Protein AF-A0A645FMS8-F1 (afdb_monomer)

Organism: NCBI:txid1076179

Radius of gyration: 16.62 Å; Cα contacts (8 Å, |Δi|>4): 97; chains: 1; bounding box: 32×25×59 Å

Structure (mmCIF, N/CA/C/O backbone):
data_AF-A0A645FMS8-F1
#
_entry.id   AF-A0A645FMS8-F1
#
loop_
_atom_site.group_PDB
_atom_site.id
_atom_site.type_symbol
_atom_site.label_atom_id
_atom_site.label_alt_id
_atom_site.label_comp_id
_atom_site.label_asym_id
_atom_site.label_entity_id
_atom_site.label_seq_id
_atom_site.pdbx_PDB_ins_code
_atom_site.Cartn_x
_atom_site.Cartn_y
_atom_site.Cartn_z
_atom_site.occupancy
_atom_site.B_iso_or_equiv
_atom_site.auth_seq_id
_atom_site.auth_comp_id
_atom_site.auth_asym_id
_atom_site.auth_atom_id
_atom_site.pdbx_PDB_model_num
ATOM 1 N N . MET A 1 1 ? 0.179 -12.347 4.021 1.00 65.69 1 MET A N 1
ATOM 2 C CA . MET A 1 1 ? 0.857 -11.858 2.793 1.00 65.69 1 MET A CA 1
ATOM 3 C C . MET A 1 1 ? -0.078 -11.372 1.676 1.00 65.69 1 MET A C 1
ATOM 5 O O . MET A 1 1 ? 0.421 -10.738 0.758 1.00 65.69 1 MET A O 1
ATOM 9 N N . GLN A 1 2 ? -1.401 -11.599 1.718 1.00 85.31 2 GLN A N 1
ATOM 10 C CA . GLN A 1 2 ? -2.303 -11.238 0.602 1.00 85.31 2 GLN A CA 1
ATOM 11 C C . GLN A 1 2 ? -2.285 -9.750 0.206 1.00 85.31 2 GLN A C 1
ATOM 13 O O . GLN A 1 2 ? -2.405 -9.442 -0.975 1.00 85.31 2 GLN A O 1
ATOM 18 N N . PHE A 1 3 ? -2.084 -8.840 1.166 1.00 86.12 3 PHE A N 1
ATOM 19 C CA . PHE A 1 3 ? -1.982 -7.401 0.899 1.00 86.12 3 PHE A CA 1
ATOM 20 C C . PHE A 1 3 ? -0.882 -7.063 -0.118 1.00 86.12 3 PHE A C 1
ATOM 22 O O . PHE A 1 3 ? -1.164 -6.410 -1.119 1.00 86.12 3 PHE A O 1
ATOM 29 N N . LEU A 1 4 ? 0.345 -7.551 0.108 1.00 88.50 4 LEU A N 1
ATOM 30 C CA . LEU A 1 4 ? 1.496 -7.239 -0.744 1.00 88.50 4 LEU A CA 1
ATOM 31 C C . LEU A 1 4 ? 1.287 -7.749 -2.174 1.00 88.50 4 LEU A C 1
ATOM 33 O O . LEU A 1 4 ? 1.487 -7.002 -3.122 1.00 88.50 4 LEU A O 1
ATOM 37 N N . LEU A 1 5 ? 0.794 -8.981 -2.328 1.00 87.50 5 LEU A N 1
ATOM 38 C CA . LEU A 1 5 ? 0.523 -9.566 -3.645 1.00 87.50 5 LEU A CA 1
ATOM 39 C C . LEU A 1 5 ? -0.563 -8.797 -4.411 1.00 87.50 5 LEU A C 1
ATOM 41 O O . LEU A 1 5 ? -0.448 -8.597 -5.619 1.00 87.50 5 LEU A O 1
ATOM 45 N N . ARG A 1 6 ? -1.615 -8.342 -3.717 1.00 87.50 6 ARG A N 1
ATOM 46 C CA . ARG A 1 6 ? -2.691 -7.568 -4.347 1.00 87.50 6 ARG A CA 1
ATOM 47 C C . ARG A 1 6 ? -2.224 -6.174 -4.757 1.00 87.50 6 ARG A C 1
ATOM 49 O O . ARG A 1 6 ? -2.601 -5.715 -5.829 1.00 87.50 6 ARG A O 1
ATOM 56 N N . MET A 1 7 ? -1.416 -5.526 -3.921 1.00 87.06 7 MET A N 1
ATOM 57 C CA . MET A 1 7 ? -0.806 -4.231 -4.228 1.00 87.06 7 MET A CA 1
ATOM 58 C C . MET A 1 7 ? 0.187 -4.326 -5.393 1.00 87.06 7 MET A C 1
ATOM 60 O O . MET A 1 7 ? 0.111 -3.484 -6.278 1.00 87.06 7 MET A O 1
ATOM 64 N N . GLU A 1 8 ? 1.048 -5.353 -5.452 1.00 85.56 8 GLU A N 1
ATOM 65 C CA . GLU A 1 8 ? 1.944 -5.578 -6.605 1.00 85.56 8 GLU A CA 1
ATOM 66 C C . GLU A 1 8 ? 1.139 -5.699 -7.907 1.00 85.56 8 GLU A C 1
ATOM 68 O O . GLU A 1 8 ? 1.360 -4.932 -8.840 1.00 85.56 8 GLU A O 1
ATOM 73 N N . SER A 1 9 ? 0.134 -6.584 -7.937 1.00 84.56 9 SER A N 1
ATOM 74 C CA . SER A 1 9 ? -0.730 -6.767 -9.112 1.00 84.56 9 SER A CA 1
ATOM 75 C C . SER A 1 9 ? -1.436 -5.477 -9.538 1.00 84.56 9 SER A C 1
ATOM 77 O O . SER A 1 9 ? -1.579 -5.232 -10.732 1.00 84.56 9 SER A O 1
ATOM 79 N N . LEU A 1 10 ? -1.884 -4.660 -8.580 1.00 84.81 10 LEU A N 1
ATOM 80 C CA . LEU A 1 10 ? -2.554 -3.387 -8.850 1.00 84.81 10 LEU A CA 1
ATOM 81 C C . LEU A 1 10 ? -1.562 -2.369 -9.433 1.00 84.81 10 LEU A C 1
ATOM 83 O O . LEU A 1 10 ? -1.856 -1.720 -10.432 1.00 84.81 10 LEU A O 1
ATOM 87 N N . LEU A 1 11 ? -0.367 -2.248 -8.851 1.00 81.06 11 LEU A N 1
ATOM 88 C CA . LEU A 1 11 ? 0.678 -1.338 -9.332 1.00 81.06 11 LEU A CA 1
ATOM 89 C C . LEU A 1 11 ? 1.200 -1.725 -10.723 1.00 81.06 11 LEU A C 1
ATOM 91 O O . LEU A 1 11 ? 1.514 -0.840 -11.522 1.00 81.06 11 LEU A O 1
ATOM 95 N N . ASP A 1 12 ? 1.279 -3.020 -11.024 1.00 81.19 12 ASP A N 1
ATOM 96 C CA . ASP A 1 12 ? 1.654 -3.522 -12.349 1.00 81.19 12 ASP A CA 1
ATOM 97 C C . ASP A 1 12 ? 0.588 -3.212 -13.405 1.00 81.19 12 ASP A C 1
ATOM 99 O O . ASP A 1 12 ? 0.924 -2.791 -14.514 1.00 81.19 12 ASP A O 1
ATOM 103 N N . GLU A 1 13 ? -0.693 -3.332 -13.047 1.00 80.12 13 GLU A N 1
ATOM 104 C CA . GLU A 1 13 ? -1.816 -2.960 -13.913 1.00 80.12 13 GLU A CA 1
ATOM 105 C C . GLU A 1 13 ? -1.855 -1.447 -14.185 1.00 80.12 13 GLU A C 1
ATOM 107 O O . GLU A 1 13 ? -2.029 -1.026 -15.330 1.00 80.12 13 GLU A O 1
ATOM 112 N N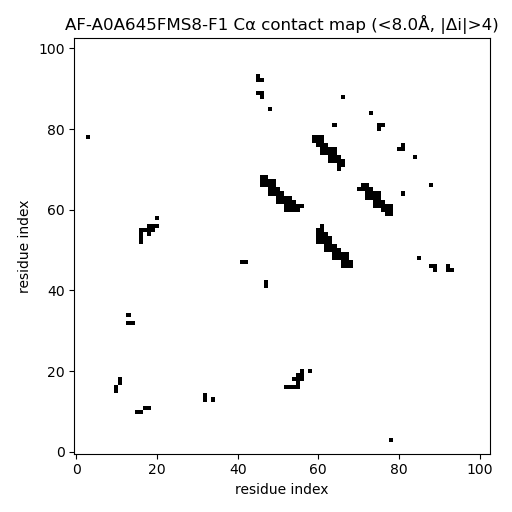 . MET A 1 14 ? -1.609 -0.619 -13.161 1.00 72.62 14 MET A N 1
ATOM 113 C CA . MET A 1 14 ? -1.574 0.844 -13.297 1.00 72.62 14 MET A CA 1
ATOM 114 C C . MET A 1 14 ? -0.390 1.353 -14.127 1.00 72.62 14 MET A C 1
ATOM 116 O O . MET A 1 14 ? -0.396 2.509 -14.544 1.00 72.62 14 MET A O 1
ATOM 120 N N . LYS A 1 15 ? 0.650 0.536 -14.351 1.00 67.50 15 LYS A N 1
ATOM 121 C CA . LYS A 1 15 ? 1.882 0.912 -15.074 1.00 67.50 15 LYS A CA 1
ATOM 122 C C . LYS A 1 15 ? 2.537 2.217 -14.579 1.00 67.50 15 LYS A C 1
ATOM 124 O O . LYS A 1 15 ? 3.360 2.791 -15.293 1.00 67.50 15 LYS A O 1
ATOM 129 N N . PHE A 1 16 ? 2.209 2.684 -13.372 1.00 60.88 16 PHE A N 1
ATOM 130 C CA . PHE A 1 16 ? 2.732 3.914 -12.786 1.00 60.88 16 PHE A CA 1
ATOM 131 C C . PHE A 1 16 ? 2.734 3.847 -11.246 1.00 60.88 16 PHE A C 1
ATOM 133 O O . PHE A 1 16 ? 1.696 3.544 -10.654 1.00 60.88 16 PHE A O 1
ATOM 140 N N . PRO A 1 17 ? 3.858 4.178 -10.581 1.00 64.00 17 PRO A N 1
ATOM 141 C CA . PRO A 1 17 ? 5.203 4.301 -11.153 1.00 64.00 17 PRO A CA 1
ATOM 142 C C . PRO A 1 17 ? 5.692 2.947 -11.705 1.00 64.00 17 PRO A C 1
ATOM 144 O O . PRO A 1 17 ? 5.424 1.898 -11.119 1.00 64.00 17 PRO A O 1
ATOM 147 N N . GLN A 1 18 ? 6.390 2.948 -12.848 1.00 64.00 18 GLN A N 1
ATOM 148 C CA . GLN A 1 18 ? 6.919 1.707 -13.431 1.00 64.00 18 GLN A CA 1
ATOM 149 C C . GLN A 1 18 ? 7.993 1.101 -12.522 1.00 64.00 18 GLN A C 1
ATOM 151 O O . GLN A 1 18 ? 8.883 1.808 -12.047 1.00 64.00 18 GLN A O 1
ATOM 156 N N . SER A 1 19 ? 7.922 -0.215 -12.297 1.00 63.25 19 SER A N 1
ATOM 157 C CA . SER A 1 19 ? 9.010 -0.935 -11.633 1.00 63.25 19 SER A CA 1
ATOM 158 C C . SER A 1 19 ? 10.281 -0.839 -12.469 1.00 63.25 19 SER A C 1
ATOM 160 O O . SER A 1 19 ? 10.250 -1.085 -13.675 1.00 63.25 19 SER A O 1
ATOM 162 N N . PHE A 1 20 ? 11.416 -0.542 -11.835 1.00 60.62 20 PHE A N 1
ATOM 163 C CA . PHE A 1 20 ? 12.700 -0.495 -12.539 1.00 60.62 20 PHE A CA 1
ATOM 164 C C . PHE A 1 20 ? 13.125 -1.868 -13.090 1.00 60.62 20 PHE A C 1
ATOM 166 O O . PHE A 1 20 ? 13.887 -1.947 -14.049 1.00 60.62 20 PHE A O 1
ATOM 173 N N . THR A 1 21 ? 12.614 -2.959 -12.512 1.00 62.81 21 THR A N 1
ATOM 174 C CA . THR A 1 21 ? 12.863 -4.328 -12.991 1.00 62.81 21 THR A CA 1
ATOM 175 C C . THR A 1 21 ? 11.972 -4.735 -14.165 1.00 62.81 21 THR A C 1
ATOM 177 O O . THR A 1 21 ? 12.167 -5.815 -14.722 1.00 62.81 21 THR A O 1
ATOM 180 N N . ALA A 1 22 ? 10.997 -3.906 -14.560 1.00 61.81 22 ALA A N 1
ATOM 181 C CA . ALA A 1 22 ? 10.149 -4.205 -15.704 1.00 61.81 22 ALA A CA 1
ATOM 182 C C . ALA A 1 22 ? 10.980 -4.174 -16.995 1.00 61.81 22 ALA A C 1
ATOM 184 O O . ALA A 1 22 ? 11.687 -3.203 -17.281 1.00 61.81 22 ALA A O 1
ATOM 185 N N . ARG A 1 23 ? 10.886 -5.240 -17.799 1.00 61.97 23 ARG A N 1
ATOM 186 C CA . ARG A 1 23 ? 11.528 -5.295 -19.116 1.00 61.97 23 ARG A CA 1
ATOM 187 C C . ARG A 1 23 ? 10.954 -4.167 -19.974 1.00 61.97 23 ARG A C 1
ATOM 189 O O . ARG A 1 23 ? 9.758 -4.157 -20.250 1.00 61.97 23 ARG A O 1
ATOM 196 N N . ARG A 1 24 ? 11.791 -3.204 -20.379 1.00 58.97 24 ARG A N 1
ATOM 197 C CA . ARG A 1 24 ? 11.380 -2.174 -21.343 1.00 58.97 24 ARG A CA 1
ATOM 198 C C . ARG A 1 24 ? 11.024 -2.863 -22.652 1.00 58.97 24 ARG A C 1
ATOM 200 O O . ARG A 1 24 ? 11.882 -3.473 -23.284 1.00 58.97 24 ARG A O 1
ATOM 207 N N . GLU A 1 25 ? 9.775 -2.737 -23.060 1.00 62.56 25 GLU A N 1
ATOM 208 C CA . GLU A 1 25 ? 9.308 -3.157 -24.373 1.00 62.56 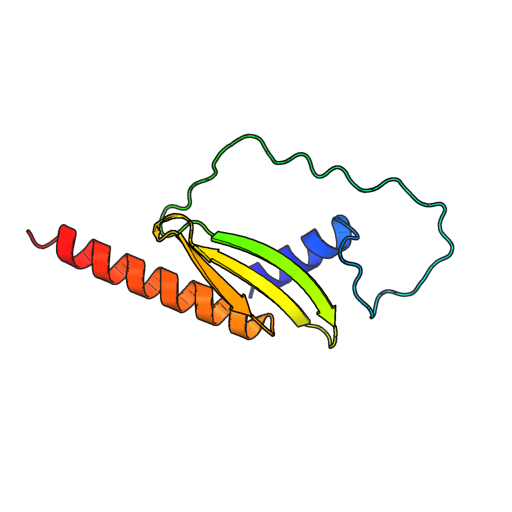25 GLU A CA 1
ATOM 209 C C . GLU A 1 25 ? 8.939 -1.903 -25.162 1.00 62.56 25 GLU A C 1
ATOM 211 O O . GLU A 1 25 ? 8.342 -0.970 -24.618 1.00 62.56 25 GLU A O 1
ATOM 216 N N . PHE A 1 26 ? 9.327 -1.856 -26.438 1.00 58.34 26 PHE A N 1
ATOM 217 C CA . PHE A 1 26 ? 8.929 -0.791 -27.357 1.00 58.34 26 PHE A CA 1
ATOM 218 C C . PHE A 1 26 ? 7.453 -0.979 -27.725 1.00 58.34 26 PHE A C 1
ATOM 220 O O . PHE A 1 26 ? 7.122 -1.468 -28.801 1.00 58.34 26 PHE A O 1
ATOM 227 N N . ALA A 1 27 ? 6.559 -0.643 -26.800 1.00 60.19 27 ALA A N 1
ATOM 228 C CA . ALA A 1 27 ? 5.128 -0.603 -27.046 1.00 60.19 27 ALA A CA 1
ATOM 229 C C . ALA A 1 27 ? 4.704 0.836 -27.386 1.00 60.19 27 ALA A C 1
ATOM 231 O O . ALA A 1 27 ? 5.239 1.779 -26.791 1.00 60.19 27 ALA A O 1
ATOM 232 N N . PRO A 1 28 ? 3.738 1.038 -28.305 1.00 54.88 28 PRO A N 1
ATOM 233 C CA . PRO A 1 28 ? 3.100 2.340 -28.454 1.00 54.88 28 PRO A CA 1
ATOM 234 C C . PRO A 1 28 ? 2.548 2.756 -27.088 1.00 54.88 28 PRO A C 1
ATOM 236 O O . PRO A 1 28 ? 2.013 1.915 -26.362 1.00 54.88 28 PRO A O 1
ATOM 239 N N . ALA A 1 29 ? 2.734 4.025 -26.717 1.00 58.00 29 ALA A N 1
ATOM 240 C CA . ALA A 1 29 ? 2.311 4.565 -25.431 1.00 58.00 29 ALA A CA 1
ATOM 241 C C . ALA A 1 29 ? 0.787 4.427 -25.287 1.00 58.00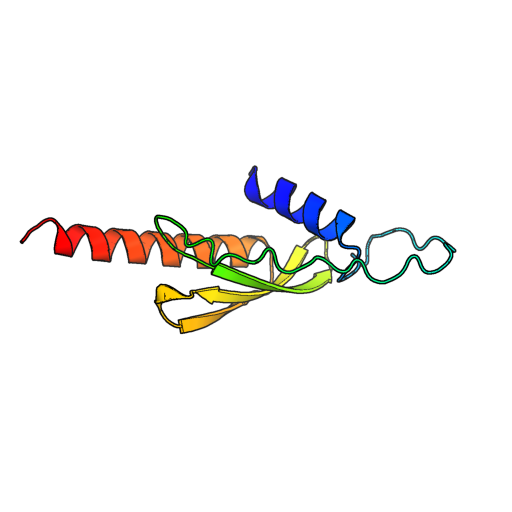 29 ALA A C 1
ATOM 243 O O . ALA A 1 29 ? 0.029 5.317 -25.665 1.00 58.00 29 ALA A O 1
ATOM 244 N N . ALA A 1 30 ? 0.328 3.283 -24.776 1.00 52.88 30 ALA A N 1
ATOM 245 C CA . ALA A 1 30 ? -1.036 3.127 -24.313 1.00 52.88 30 ALA A CA 1
ATOM 246 C C . ALA A 1 30 ? -1.228 4.208 -23.249 1.00 52.88 30 ALA A C 1
ATOM 248 O O . ALA A 1 30 ? -0.433 4.278 -22.307 1.00 52.88 30 ALA A O 1
ATOM 249 N N . GLY A 1 31 ? -2.192 5.102 -23.487 1.00 52.53 31 GLY A N 1
ATOM 250 C CA . GLY A 1 31 ? -2.422 6.287 -22.670 1.00 52.53 31 GLY A CA 1
ATOM 251 C C . GLY A 1 31 ? -2.404 5.956 -21.182 1.00 52.53 31 GLY A C 1
ATOM 252 O O . GLY A 1 31 ? -2.774 4.848 -20.790 1.00 52.53 31 GLY A O 1
ATOM 253 N N . LEU A 1 32 ? -1.939 6.916 -20.373 1.00 54.69 32 LEU A N 1
ATOM 254 C CA . LEU A 1 32 ? -1.985 6.844 -18.912 1.00 54.69 32 LEU A CA 1
ATOM 255 C C . LEU A 1 32 ? -3.307 6.190 -18.496 1.00 54.69 32 LEU A C 1
ATOM 257 O O . LEU A 1 32 ? -4.358 6.715 -18.880 1.00 54.69 32 LEU A O 1
ATOM 261 N N . PRO A 1 33 ? -3.295 5.059 -17.771 1.00 52.81 33 PRO A N 1
ATOM 262 C CA . PRO A 1 33 ? -4.533 4.533 -17.241 1.00 52.81 33 PRO A CA 1
ATOM 263 C C . PRO A 1 33 ? -5.107 5.616 -16.333 1.00 52.81 33 PRO A C 1
ATOM 265 O O . PRO A 1 33 ? -4.549 5.942 -15.285 1.00 52.81 33 PRO A O 1
ATOM 268 N N . HIS A 1 34 ? -6.209 6.221 -16.773 1.00 54.88 34 HIS A N 1
ATOM 269 C CA . HIS A 1 34 ? -7.061 7.005 -15.905 1.00 54.88 34 HIS A CA 1
ATOM 270 C C . HIS A 1 34 ? -7.711 5.996 -14.967 1.00 54.88 34 HIS A C 1
ATOM 272 O O . HIS A 1 34 ? -8.791 5.472 -15.235 1.00 54.88 34 HIS A O 1
ATOM 278 N N . VAL A 1 35 ? -7.009 5.664 -13.885 1.00 56.03 35 VAL A N 1
ATOM 279 C CA . VAL A 1 35 ? -7.649 5.061 -12.728 1.00 56.03 35 VAL A CA 1
ATOM 280 C C . VAL A 1 35 ? -8.556 6.155 -12.205 1.00 56.03 35 VAL A C 1
ATOM 282 O O . VAL A 1 35 ? -8.113 7.057 -11.497 1.00 56.03 35 VAL A O 1
ATOM 285 N N . GLY A 1 36 ? -9.811 6.128 -12.652 1.00 49.94 36 GLY A N 1
ATOM 286 C CA . GLY A 1 36 ? -10.844 6.953 -12.065 1.00 49.94 36 GLY A CA 1
ATOM 287 C C . GLY A 1 36 ? -10.785 6.698 -10.571 1.00 49.94 36 GLY A C 1
ATOM 288 O O . GLY A 1 36 ? -10.928 5.552 -10.133 1.00 49.94 36 GLY A O 1
ATOM 289 N N . SER A 1 37 ? -10.492 7.748 -9.804 1.00 52.41 37 SER A N 1
ATOM 290 C CA . SER A 1 37 ? -10.727 7.769 -8.370 1.00 52.41 37 SER A CA 1
ATOM 291 C C . SER A 1 37 ? -12.129 7.221 -8.182 1.00 52.41 37 SER A C 1
ATOM 293 O O . SER A 1 37 ? -13.089 7.856 -8.608 1.00 52.41 37 SER A O 1
ATOM 295 N N . GLY A 1 38 ? -12.246 5.992 -7.678 1.00 51.16 38 GLY A N 1
ATOM 296 C CA . GLY A 1 38 ? -13.547 5.416 -7.392 1.00 51.16 38 GLY A CA 1
ATOM 297 C C . GLY A 1 38 ? -14.237 6.373 -6.437 1.00 51.16 38 GLY A C 1
ATOM 298 O O . GLY A 1 38 ? -13.800 6.498 -5.296 1.00 51.16 38 GLY A O 1
ATOM 299 N N . ASP A 1 39 ? -15.233 7.087 -6.950 1.00 50.59 39 ASP A N 1
ATOM 300 C CA . ASP A 1 39 ? -16.004 8.075 -6.218 1.00 50.59 39 ASP A CA 1
ATOM 301 C C . ASP A 1 39 ? -16.683 7.354 -5.049 1.00 50.59 39 ASP A C 1
ATOM 303 O O . ASP A 1 39 ? -17.482 6.430 -5.225 1.00 50.59 39 ASP A O 1
ATOM 307 N N . GLY A 1 40 ? -16.216 7.666 -3.846 1.00 55.06 40 GLY A N 1
ATOM 308 C CA . GLY A 1 40 ? -16.616 7.007 -2.615 1.00 55.06 40 GLY A CA 1
ATOM 309 C C . GLY A 1 40 ? -15.471 6.980 -1.615 1.00 55.06 40 GLY A C 1
ATOM 310 O O . GLY A 1 40 ? -14.528 6.200 -1.754 1.00 55.06 40 GLY A O 1
ATOM 311 N N . GLU A 1 41 ? -15.579 7.795 -0.564 1.00 60.88 41 GLU A N 1
ATOM 312 C CA . GLU A 1 41 ? -14.778 7.660 0.655 1.00 60.88 41 GLU A CA 1
ATOM 313 C C . GLU A 1 41 ? -15.019 6.270 1.267 1.00 60.88 41 GLU A C 1
ATOM 315 O O . GLU A 1 41 ? -15.870 6.074 2.138 1.00 60.88 41 GLU A O 1
ATOM 320 N N . ARG A 1 42 ? -14.277 5.262 0.802 1.00 66.88 42 ARG A N 1
ATOM 321 C CA . ARG A 1 42 ? -14.280 3.931 1.406 1.00 66.88 42 ARG A CA 1
ATOM 322 C C . ARG A 1 42 ? -13.514 4.009 2.718 1.00 66.88 42 ARG A C 1
ATOM 324 O O . ARG A 1 42 ? -12.314 3.752 2.763 1.00 66.88 42 ARG A O 1
ATOM 331 N N . ARG A 1 43 ? -14.215 4.391 3.784 1.00 75.69 43 ARG A N 1
ATOM 332 C CA . ARG A 1 43 ? -13.665 4.395 5.141 1.00 75.69 43 ARG A CA 1
ATOM 333 C C . ARG A 1 43 ? -13.537 2.965 5.651 1.00 75.69 43 ARG A C 1
ATOM 335 O O . ARG A 1 43 ? -14.488 2.181 5.603 1.00 75.69 43 ARG A O 1
ATOM 342 N N . GLY A 1 44 ? -12.342 2.617 6.110 1.00 77.81 44 GLY A N 1
ATOM 343 C CA . GLY A 1 44 ? -12.078 1.335 6.746 1.00 77.81 44 GLY A CA 1
ATOM 344 C C . GLY A 1 44 ? -12.770 1.249 8.107 1.00 77.81 44 GLY A C 1
ATOM 345 O O . GLY A 1 44 ? -12.969 2.253 8.781 1.00 77.81 44 GLY A O 1
ATOM 346 N N . LYS A 1 45 ? -13.122 0.033 8.545 1.00 80.56 45 LYS A N 1
ATOM 3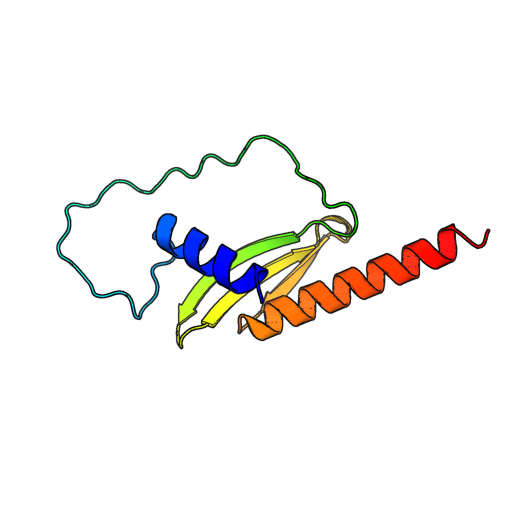47 C CA . LYS A 1 45 ? -13.737 -0.183 9.871 1.00 80.56 45 LYS A CA 1
ATOM 348 C C . LYS A 1 45 ? -12.782 0.113 11.037 1.00 80.56 45 LYS A C 1
ATOM 350 O O . LYS A 1 45 ? -13.247 0.435 12.122 1.00 80.56 45 LYS A O 1
ATOM 355 N N . LEU A 1 46 ? -11.474 -0.062 10.823 1.00 83.31 46 LEU A N 1
ATOM 356 C CA . LEU A 1 46 ? -10.430 0.117 11.842 1.00 83.31 46 LEU A CA 1
ATOM 357 C C . LEU A 1 46 ? -9.604 1.386 11.601 1.00 83.31 46 LEU A C 1
ATOM 359 O O . LEU A 1 46 ? -9.396 2.168 12.521 1.00 83.31 46 LEU A O 1
ATOM 363 N N . ALA A 1 47 ? -9.140 1.578 10.367 1.00 86.00 47 ALA A N 1
ATOM 364 C CA . ALA A 1 47 ? -8.380 2.745 9.938 1.00 86.00 47 ALA A CA 1
ATOM 365 C C . ALA A 1 47 ? -8.442 2.879 8.409 1.00 86.00 47 ALA A C 1
ATOM 367 O O . ALA A 1 47 ? -8.617 1.878 7.702 1.00 86.00 47 ALA A O 1
ATOM 368 N N . THR A 1 48 ? -8.263 4.100 7.909 1.00 89.44 48 THR A N 1
ATOM 369 C CA . THR A 1 48 ? -8.287 4.442 6.488 1.00 89.44 48 THR A CA 1
ATOM 370 C C . THR A 1 48 ? -6.965 5.102 6.111 1.00 89.44 48 THR A C 1
ATOM 372 O O . THR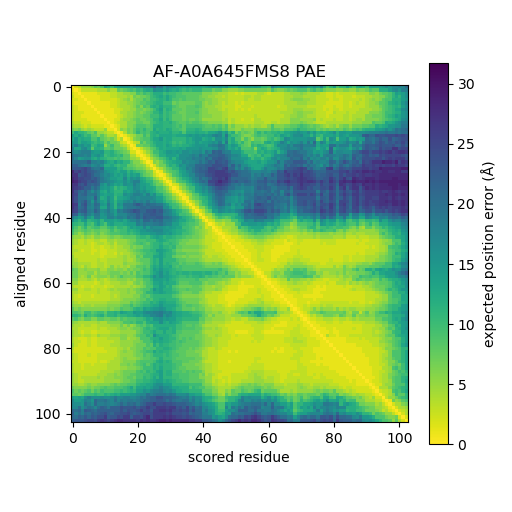 A 1 48 ? -6.564 6.120 6.678 1.00 89.44 48 THR A O 1
ATOM 375 N N . PHE A 1 49 ? -6.276 4.516 5.133 1.00 90.62 49 PHE A N 1
ATOM 376 C CA . PHE A 1 49 ? -4.950 4.957 4.715 1.00 90.62 49 PHE A CA 1
ATOM 377 C C . PHE A 1 49 ? -4.957 5.412 3.260 1.00 90.62 49 PHE A C 1
ATOM 379 O O . PHE A 1 49 ? -5.456 4.705 2.385 1.00 90.62 49 PHE A O 1
ATOM 386 N N . THR A 1 50 ? -4.322 6.550 3.001 1.00 90.81 50 THR A N 1
ATOM 387 C CA . THR A 1 50 ? -3.947 6.989 1.656 1.00 90.81 50 THR A CA 1
ATOM 388 C C . THR A 1 50 ? -2.480 6.655 1.444 1.00 90.81 50 THR A C 1
ATOM 390 O O . THR A 1 50 ? -1.632 7.132 2.190 1.00 90.81 50 THR A O 1
ATOM 393 N N . VAL A 1 51 ? -2.159 5.848 0.435 1.00 90.50 51 VAL A N 1
ATOM 394 C CA . VAL A 1 51 ? -0.774 5.454 0.136 1.00 90.50 51 VAL A CA 1
ATOM 395 C C . VAL A 1 51 ? -0.348 6.070 -1.189 1.00 90.50 51 VAL A C 1
ATOM 397 O O . VAL A 1 51 ? -0.985 5.848 -2.216 1.00 90.50 51 VAL A O 1
ATOM 400 N N . LYS A 1 52 ? 0.749 6.825 -1.172 1.00 90.19 52 LYS A N 1
ATOM 401 C CA . LYS A 1 52 ? 1.398 7.381 -2.361 1.00 90.19 52 LYS A CA 1
ATOM 402 C C . LYS A 1 52 ? 2.690 6.615 -2.612 1.00 90.19 52 LYS A C 1
ATOM 404 O O . LYS A 1 52 ? 3.619 6.709 -1.813 1.00 90.19 52 LYS A O 1
ATOM 409 N N . ILE A 1 53 ? 2.755 5.877 -3.718 1.00 89.19 53 ILE A N 1
ATOM 410 C CA . ILE A 1 53 ? 3.985 5.210 -4.163 1.00 89.19 53 ILE A CA 1
ATOM 411 C C . ILE A 1 53 ? 4.766 6.183 -5.047 1.00 89.19 53 ILE A C 1
ATOM 413 O O . ILE A 1 53 ? 4.272 6.594 -6.093 1.00 89.19 53 ILE A O 1
ATOM 417 N N . LEU A 1 54 ? 5.976 6.549 -4.626 1.00 87.50 54 LEU A N 1
ATOM 418 C CA . LEU A 1 54 ? 6.865 7.443 -5.374 1.00 87.50 54 LEU A CA 1
ATOM 419 C C . LEU A 1 54 ? 7.880 6.654 -6.205 1.00 87.50 54 LEU A C 1
ATOM 421 O O . LEU A 1 54 ? 8.139 7.001 -7.354 1.00 87.50 54 LEU A O 1
ATOM 425 N N . PHE A 1 55 ? 8.426 5.569 -5.647 1.00 85.12 55 PHE A N 1
ATOM 426 C CA . PHE A 1 55 ? 9.458 4.768 -6.304 1.00 85.12 55 PHE A CA 1
ATOM 427 C C . PHE A 1 55 ? 9.219 3.267 -6.128 1.00 85.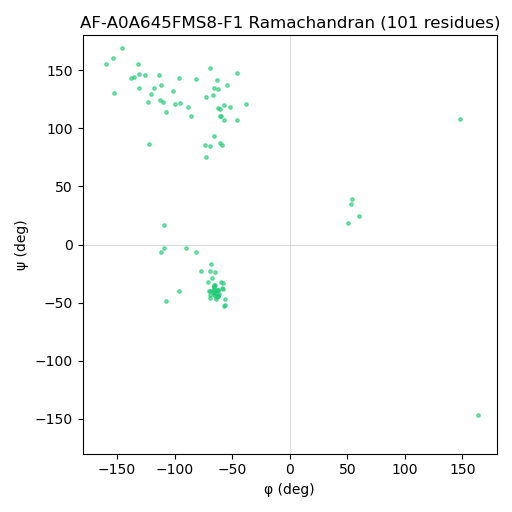12 55 PHE A C 1
ATOM 429 O O . PHE A 1 55 ? 8.809 2.812 -5.058 1.00 85.12 55 PHE A O 1
ATOM 436 N N . ARG A 1 56 ? 9.535 2.495 -7.176 1.00 84.88 56 ARG A N 1
ATOM 437 C CA . ARG A 1 56 ? 9.563 1.023 -7.178 1.00 84.88 56 ARG A CA 1
ATOM 438 C C . ARG A 1 56 ? 10.964 0.538 -7.572 1.00 84.88 56 ARG A C 1
ATOM 440 O O . ARG A 1 56 ? 11.254 0.335 -8.751 1.00 84.88 56 ARG A O 1
ATOM 447 N N . GLN A 1 57 ? 11.850 0.423 -6.583 1.00 80.56 57 GLN A N 1
ATOM 448 C CA . GLN A 1 57 ? 13.268 0.070 -6.742 1.00 80.56 57 GLN A CA 1
ATOM 449 C C . GLN A 1 57 ? 13.655 -1.032 -5.748 1.00 80.56 57 GLN A C 1
ATOM 451 O O . GLN A 1 57 ? 13.032 -1.161 -4.697 1.00 80.56 57 GLN A O 1
ATOM 456 N N . ASN A 1 58 ? 14.691 -1.817 -6.061 1.00 81.94 58 ASN A N 1
ATOM 457 C CA . ASN A 1 58 ? 15.199 -2.898 -5.199 1.00 81.94 58 ASN A CA 1
ATOM 458 C C . ASN A 1 58 ? 14.126 -3.920 -4.773 1.00 81.94 58 ASN A C 1
ATOM 460 O O . ASN A 1 58 ? 14.105 -4.346 -3.621 1.00 81.94 58 ASN A O 1
ATOM 464 N N . ALA A 1 59 ? 13.211 -4.275 -5.685 1.00 80.00 59 ALA A N 1
ATOM 465 C CA . ALA A 1 59 ? 12.067 -5.150 -5.396 1.00 80.00 59 ALA A CA 1
ATOM 466 C C . ALA A 1 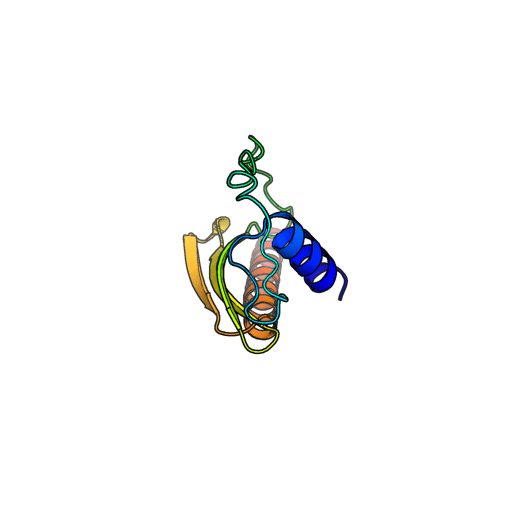59 ? 11.222 -4.679 -4.190 1.00 80.00 59 ALA A C 1
ATOM 468 O O . ALA A 1 59 ? 10.715 -5.481 -3.409 1.00 80.00 59 ALA A O 1
ATOM 469 N N . SER A 1 60 ? 11.109 -3.360 -4.015 1.00 87.00 60 SER A N 1
ATOM 470 C CA . SER A 1 60 ? 10.407 -2.731 -2.901 1.00 87.00 60 SER A CA 1
ATOM 471 C C . SER A 1 60 ? 9.735 -1.431 -3.341 1.00 87.00 60 SER A C 1
ATOM 473 O O . SER A 1 60 ? 9.975 -0.917 -4.440 1.00 87.00 60 SER A O 1
ATOM 475 N N . TRP A 1 61 ? 8.888 -0.888 -2.471 1.00 90.31 61 TRP A N 1
ATOM 476 C CA . TRP A 1 61 ? 8.175 0.367 -2.688 1.00 90.31 61 TRP A CA 1
ATOM 477 C C . TRP A 1 61 ? 8.643 1.432 -1.710 1.00 90.31 61 TRP A C 1
ATOM 479 O O . TRP A 1 61 ? 8.929 1.140 -0.548 1.00 90.31 61 TRP A O 1
ATOM 489 N N . GLN A 1 62 ? 8.660 2.678 -2.170 1.00 91.31 62 GLN A N 1
ATOM 490 C CA . GLN A 1 62 ? 9.011 3.842 -1.363 1.00 91.31 62 GLN A CA 1
ATOM 491 C C . GLN A 1 62 ? 8.022 4.969 -1.632 1.00 91.31 62 GLN A C 1
ATOM 493 O O . GLN A 1 62 ? 7.570 5.145 -2.768 1.00 91.31 62 GLN A O 1
ATOM 498 N N . GLY A 1 63 ? 7.696 5.742 -0.603 1.00 93.19 63 GLY A N 1
ATOM 499 C CA . GLY A 1 63 ? 6.723 6.818 -0.715 1.00 93.19 63 GLY A CA 1
ATOM 500 C C . GLY A 1 63 ? 6.210 7.299 0.632 1.00 93.19 63 GLY A C 1
ATOM 501 O O . GLY A 1 63 ? 6.953 7.298 1.611 1.00 93.19 63 GLY A O 1
ATOM 502 N N . CYS A 1 64 ? 4.945 7.711 0.677 1.00 94.19 64 CYS A N 1
ATOM 503 C CA . CYS A 1 64 ? 4.307 8.219 1.891 1.00 94.19 64 CYS A CA 1
ATOM 504 C C . CYS A 1 64 ? 2.957 7.542 2.134 1.00 94.19 64 CYS A C 1
ATOM 506 O O . CYS A 1 64 ? 2.232 7.218 1.192 1.00 94.19 64 CYS A O 1
ATOM 508 N N . VAL A 1 65 ? 2.608 7.355 3.402 1.00 94.31 65 VAL A N 1
ATOM 509 C CA . VAL A 1 65 ? 1.299 6.885 3.851 1.00 94.31 65 VAL A CA 1
ATOM 510 C C . VAL A 1 65 ? 0.672 7.930 4.765 1.00 94.31 65 VAL A C 1
ATOM 512 O O . VAL A 1 65 ? 1.300 8.405 5.705 1.00 94.31 65 VAL A O 1
ATOM 515 N N . THR A 1 66 ? -0.575 8.293 4.491 1.00 93.12 66 THR A N 1
ATOM 516 C CA . THR A 1 66 ? -1.365 9.217 5.303 1.00 93.12 66 THR A CA 1
ATOM 517 C C . THR A 1 66 ? -2.471 8.445 6.002 1.00 93.12 66 THR A C 1
ATOM 519 O O . THR A 1 66 ? -3.301 7.814 5.348 1.00 93.12 66 THR A O 1
ATOM 522 N N . TRP A 1 67 ? -2.512 8.514 7.328 1.00 91.31 67 TRP A N 1
ATOM 523 C CA . TRP A 1 67 ? -3.628 8.015 8.117 1.00 91.31 67 TRP A CA 1
ATOM 524 C C . TRP A 1 67 ? -4.705 9.097 8.226 1.00 91.31 67 TRP A C 1
ATOM 526 O O . TRP A 1 67 ? -4.496 10.120 8.883 1.00 91.31 67 TRP A O 1
ATOM 536 N N . LEU A 1 68 ? -5.850 8.882 7.573 1.00 86.44 68 LEU A N 1
ATOM 537 C CA . LEU A 1 68 ? -6.898 9.897 7.428 1.00 86.44 68 LEU A CA 1
ATOM 538 C C . LEU A 1 68 ? -7.539 10.280 8.766 1.00 86.44 68 LEU A C 1
ATOM 540 O O . LEU A 1 68 ? -7.785 11.457 9.006 1.00 86.44 68 LEU A O 1
ATOM 544 N N . GLU A 1 69 ? -7.750 9.324 9.670 1.00 83.81 69 GLU A N 1
ATOM 545 C CA . GLU A 1 69 ? -8.417 9.571 10.954 1.00 83.81 69 GLU A CA 1
ATOM 546 C C . GLU A 1 69 ? -7.583 10.422 11.922 1.00 83.81 69 GLU A C 1
ATOM 548 O O . GLU A 1 69 ? -8.142 11.055 12.816 1.00 83.81 69 GLU A O 1
ATOM 553 N N . ARG A 1 70 ? -6.254 10.457 11.758 1.00 80.50 70 ARG A N 1
ATOM 554 C CA . ARG A 1 70 ? -5.358 11.312 12.558 1.00 80.50 70 ARG A CA 1
ATOM 555 C C . ARG A 1 70 ? -4.705 12.447 11.779 1.00 80.50 70 ARG A C 1
ATOM 557 O O . ARG A 1 70 ? -4.011 13.252 12.392 1.00 80.50 70 ARG A O 1
ATOM 564 N N . GLY A 1 71 ? -4.876 12.498 10.458 1.00 82.94 71 GLY A N 1
ATOM 565 C CA . GLY A 1 71 ? -4.180 13.453 9.594 1.00 82.94 71 GLY A CA 1
ATOM 566 C C . GLY A 1 71 ? -2.652 13.323 9.641 1.00 82.94 71 GLY A C 1
ATOM 567 O O . GLY A 1 71 ? -1.952 14.301 9.396 1.00 82.94 71 GLY A O 1
ATOM 568 N N . LYS A 1 72 ? -2.122 12.142 9.995 1.00 87.44 72 LYS A N 1
ATOM 569 C CA . LYS A 1 72 ? -0.676 11.913 10.124 1.00 87.44 72 LYS A CA 1
ATOM 570 C C . LYS A 1 72 ? -0.132 11.326 8.826 1.00 87.44 72 LYS A C 1
ATOM 572 O O . LYS A 1 72 ? -0.580 10.259 8.414 1.00 87.44 72 LYS A O 1
ATOM 577 N N . GLU A 1 73 ? 0.829 12.003 8.206 1.00 92.62 73 GLU A N 1
ATOM 578 C CA . GLU A 1 73 ? 1.582 11.490 7.058 1.00 92.62 73 GLU A CA 1
ATOM 579 C C . GLU A 1 73 ? 2.962 11.002 7.512 1.00 92.62 73 GLU A C 1
ATOM 581 O O . GLU A 1 73 ? 3.660 11.697 8.249 1.00 92.62 73 GLU A O 1
ATOM 586 N N . GLU A 1 74 ? 3.348 9.801 7.086 1.00 93.62 74 GLU A N 1
ATOM 587 C CA . GLU A 1 74 ? 4.657 9.207 7.357 1.00 93.62 74 GLU A CA 1
ATOM 588 C C . GLU A 1 74 ? 5.272 8.680 6.062 1.00 93.62 74 GLU A C 1
ATOM 590 O O . GLU A 1 74 ? 4.614 8.028 5.250 1.00 93.62 74 GLU A O 1
ATOM 595 N N . SER A 1 75 ? 6.554 8.969 5.857 1.00 94.88 75 SER A N 1
ATOM 596 C CA . SER A 1 75 ? 7.315 8.432 4.733 1.00 94.88 75 SER A CA 1
ATOM 597 C C . SER A 1 75 ? 7.801 7.018 5.038 1.00 94.88 75 SER A C 1
ATOM 599 O O . SER A 1 75 ? 8.249 6.760 6.152 1.00 94.88 75 SER A O 1
ATOM 601 N N . PHE A 1 76 ? 7.807 6.145 4.037 1.00 95.12 76 PHE A N 1
ATOM 602 C CA . PHE A 1 76 ? 8.372 4.803 4.113 1.00 95.12 76 PHE A CA 1
ATOM 603 C C . PHE A 1 76 ? 9.396 4.588 2.994 1.00 95.12 76 PHE A C 1
ATOM 605 O O . PHE A 1 76 ? 9.260 5.083 1.871 1.00 95.12 76 PHE A O 1
ATOM 612 N N . ARG A 1 77 ? 10.434 3.815 3.302 1.00 93.06 77 ARG A N 1
ATOM 613 C CA . ARG A 1 77 ? 11.568 3.483 2.430 1.00 93.06 77 ARG A CA 1
ATOM 614 C C . ARG A 1 77 ? 11.548 2.025 1.976 1.00 93.06 77 ARG A C 1
ATOM 616 O O . ARG A 1 77 ? 12.422 1.628 1.202 1.00 93.06 77 ARG A O 1
ATOM 623 N N . SER A 1 78 ? 10.583 1.232 2.445 1.00 92.69 78 SER A N 1
ATOM 624 C CA . SER A 1 78 ? 10.356 -0.137 1.985 1.00 92.69 78 SER A CA 1
ATOM 625 C C . SER A 1 78 ? 8.905 -0.599 2.157 1.00 92.69 78 SER A C 1
ATOM 627 O O . SER A 1 78 ? 8.166 -0.077 2.994 1.00 92.69 78 SER A O 1
ATOM 629 N N . ALA A 1 79 ? 8.515 -1.644 1.420 1.00 91.12 79 ALA A N 1
ATOM 630 C CA . ALA A 1 79 ? 7.206 -2.286 1.571 1.00 91.12 79 ALA A CA 1
ATOM 631 C C . ALA A 1 79 ? 6.976 -2.852 2.988 1.00 91.12 79 ALA A C 1
ATOM 633 O O . ALA A 1 79 ? 5.855 -2.841 3.489 1.00 91.12 79 ALA A O 1
ATOM 634 N N . LEU A 1 80 ? 8.037 -3.315 3.655 1.00 92.81 80 LEU A N 1
ATOM 635 C CA . LEU A 1 80 ? 7.977 -3.808 5.031 1.00 92.81 80 LEU A CA 1
ATOM 636 C C . LEU A 1 80 ? 7.714 -2.664 6.023 1.00 92.81 80 LEU A C 1
ATOM 638 O O . LEU A 1 80 ? 6.878 -2.791 6.912 1.00 92.81 80 LEU A O 1
ATOM 642 N N . GLU A 1 81 ? 8.388 -1.530 5.835 1.00 94.31 81 GLU A N 1
ATOM 643 C CA . GLU A 1 81 ? 8.180 -0.327 6.645 1.00 94.31 81 GLU A CA 1
ATOM 644 C C . GLU A 1 81 ? 6.750 0.211 6.498 1.00 94.31 81 GLU A C 1
ATOM 646 O O . GLU A 1 81 ? 6.126 0.550 7.498 1.00 94.31 81 GLU A O 1
ATOM 651 N N . LEU A 1 82 ? 6.179 0.181 5.287 1.00 93.56 82 LEU A N 1
ATOM 652 C CA . LEU A 1 82 ? 4.763 0.498 5.065 1.00 93.56 82 LEU A CA 1
ATOM 653 C C . LEU A 1 82 ? 3.835 -0.379 5.921 1.00 93.56 82 LEU A C 1
ATOM 655 O O . LEU A 1 82 ? 2.922 0.133 6.568 1.00 93.56 82 LEU A O 1
ATOM 659 N N . VAL A 1 83 ? 4.073 -1.695 5.940 1.00 93.12 83 VAL A N 1
ATOM 660 C CA . VAL A 1 83 ? 3.270 -2.639 6.732 1.00 93.12 83 VAL A CA 1
ATOM 661 C C . VAL A 1 83 ? 3.410 -2.352 8.227 1.00 93.12 83 VAL A C 1
ATOM 663 O O . VAL A 1 83 ? 2.401 -2.335 8.927 1.00 93.12 83 VAL A O 1
ATOM 666 N N . PHE A 1 84 ? 4.618 -2.059 8.716 1.00 93.62 84 PHE A N 1
ATOM 667 C CA . PHE A 1 84 ? 4.837 -1.707 10.123 1.00 93.62 84 PHE A CA 1
ATOM 668 C C . PHE A 1 84 ? 4.154 -0.402 10.538 1.00 93.62 84 PHE A C 1
ATOM 670 O O . PHE A 1 84 ? 3.583 -0.334 11.629 1.00 93.62 84 PHE A O 1
ATOM 677 N N . LEU A 1 85 ? 4.172 0.622 9.680 1.00 93.50 85 LEU A N 1
ATOM 678 C CA . LEU A 1 85 ? 3.468 1.882 9.935 1.00 93.50 85 LEU A CA 1
ATOM 679 C C . LEU A 1 85 ? 1.953 1.658 10.034 1.00 93.50 85 LEU A C 1
ATOM 681 O O . LEU A 1 85 ? 1.311 2.150 10.964 1.00 93.50 85 LEU A O 1
ATOM 685 N N . MET A 1 86 ? 1.383 0.865 9.121 1.00 92.06 86 MET A N 1
ATOM 686 C CA . MET A 1 86 ? -0.041 0.511 9.155 1.00 92.06 86 MET A CA 1
ATOM 687 C C . MET A 1 86 ? -0.404 -0.312 10.394 1.00 92.06 86 MET A C 1
ATOM 689 O O . MET A 1 86 ? -1.401 -0.014 11.049 1.00 92.06 86 MET A O 1
ATOM 693 N N . ASP A 1 87 ? 0.403 -1.316 10.738 1.00 92.19 87 ASP A N 1
ATOM 694 C CA . ASP A 1 87 ? 0.185 -2.171 11.909 1.00 92.19 87 ASP A CA 1
ATOM 695 C C . ASP A 1 87 ? 0.223 -1.368 13.218 1.00 92.19 87 ASP A C 1
ATOM 697 O O . ASP A 1 87 ? -0.665 -1.492 14.067 1.00 92.19 87 ASP A O 1
ATOM 701 N N . SER A 1 88 ? 1.182 -0.444 13.331 1.00 91.19 88 SER A N 1
ATOM 702 C CA . SER A 1 88 ? 1.294 0.475 14.468 1.00 91.19 88 SER A CA 1
ATOM 703 C C . SER A 1 88 ? 0.066 1.384 14.586 1.00 91.19 88 SER A C 1
ATOM 705 O O . SER A 1 88 ? -0.484 1.560 15.676 1.00 91.19 88 SER A O 1
ATOM 707 N N . ALA A 1 89 ? -0.409 1.936 13.465 1.00 90.00 89 ALA A N 1
ATOM 708 C CA . ALA A 1 89 ? -1.599 2.785 13.435 1.00 90.00 89 ALA A CA 1
ATOM 709 C C . ALA A 1 89 ? -2.881 2.009 13.795 1.00 90.00 89 ALA A C 1
ATOM 711 O O . ALA A 1 89 ? -3.697 2.495 14.585 1.00 90.00 89 ALA A O 1
ATOM 712 N N . ILE A 1 90 ? -3.039 0.780 13.291 1.00 89.62 90 ILE A N 1
ATOM 713 C CA . ILE A 1 90 ? -4.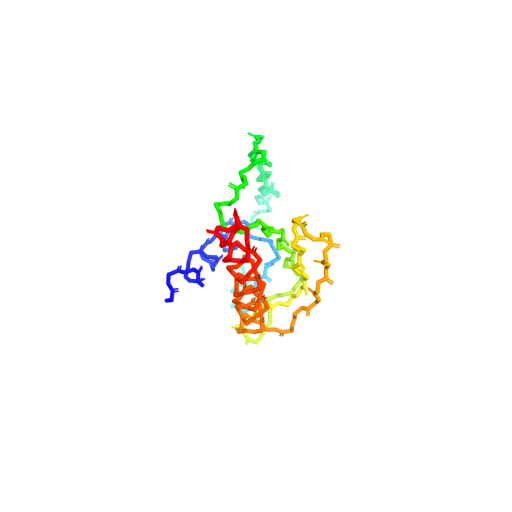169 -0.097 13.631 1.00 89.62 90 ILE A CA 1
ATOM 714 C C . ILE A 1 90 ? -4.130 -0.455 15.120 1.00 89.62 90 ILE A C 1
ATOM 716 O O . ILE A 1 90 ? -5.138 -0.296 15.812 1.00 89.62 90 ILE A O 1
ATOM 720 N N . SER A 1 91 ? -2.971 -0.850 15.645 1.00 90.00 91 SER A N 1
ATOM 721 C CA . SER A 1 91 ? -2.789 -1.160 17.067 1.00 90.00 91 SER A CA 1
ATOM 722 C C . SER A 1 91 ? -3.129 0.032 17.967 1.00 90.00 91 SER A C 1
ATOM 724 O O . SER A 1 91 ? -3.736 -0.132 19.029 1.00 90.00 91 SER A O 1
ATOM 726 N N . LEU A 1 92 ? -2.802 1.254 17.540 1.00 86.88 92 LEU A N 1
ATOM 727 C CA . LEU A 1 92 ? -3.186 2.474 18.250 1.00 86.88 92 LEU A CA 1
ATOM 728 C C . LEU A 1 92 ? -4.703 2.733 18.186 1.00 86.88 92 LEU A C 1
ATOM 730 O O . LEU A 1 92 ? -5.304 3.123 19.191 1.00 86.88 92 LEU A O 1
ATOM 734 N N . SER A 1 93 ? -5.340 2.487 17.036 1.00 83.69 93 SER A N 1
ATOM 735 C CA . SER A 1 93 ? -6.798 2.622 16.879 1.00 83.69 93 SER A CA 1
ATOM 736 C C . SER A 1 93 ? -7.571 1.659 17.793 1.00 83.69 93 SER A C 1
ATOM 738 O O . SER A 1 93 ? -8.546 2.054 18.437 1.00 83.69 93 SER A O 1
ATOM 740 N N . MET A 1 94 ? -7.078 0.425 17.951 1.00 80.94 94 MET A N 1
ATOM 741 C CA . MET A 1 94 ? -7.677 -0.594 18.819 1.00 80.94 94 MET A CA 1
ATOM 742 C C . MET A 1 94 ? -7.604 -0.215 20.303 1.00 80.94 94 MET A C 1
ATOM 744 O O . MET A 1 94 ? -8.573 -0.405 21.040 1.00 80.94 94 MET A O 1
ATOM 748 N N . GLN A 1 95 ? -6.484 0.365 20.746 1.00 76.25 95 GLN A N 1
ATOM 749 C CA . GLN A 1 95 ? -6.325 0.846 22.124 1.00 76.25 95 GLN A CA 1
ATOM 750 C C . GLN A 1 95 ? -7.279 2.006 22.435 1.00 76.25 95 GLN A C 1
ATOM 752 O O . GLN A 1 95 ? -7.896 2.034 23.500 1.00 76.25 95 GLN A O 1
ATOM 757 N N . SER A 1 96 ? -7.475 2.922 21.482 1.00 67.62 96 SER A N 1
ATOM 758 C CA . SER A 1 96 ? -8.437 4.019 21.631 1.00 67.62 96 SER A CA 1
ATOM 759 C C . SER A 1 96 ? -9.889 3.521 21.688 1.00 67.62 96 SER A C 1
ATOM 761 O O . SER A 1 96 ? -10.679 4.036 22.479 1.00 67.62 96 SER A O 1
ATOM 763 N N . GLY A 1 97 ? -10.238 2.480 20.923 1.00 65.69 97 GLY A N 1
ATOM 764 C CA . GLY A 1 97 ? -11.557 1.840 20.992 1.00 65.69 97 GLY A CA 1
ATOM 765 C C . GLY A 1 97 ? -11.828 1.143 22.331 1.00 65.69 97 GLY A C 1
ATOM 766 O O . GLY A 1 97 ? -12.946 1.204 22.839 1.00 65.69 97 GLY A O 1
ATOM 767 N N . LYS A 1 98 ? -10.802 0.541 22.947 1.00 62.81 98 LYS A N 1
ATOM 768 C CA . LYS A 1 98 ? -10.944 -0.178 24.222 1.00 62.81 98 LYS A CA 1
ATOM 769 C C . LYS A 1 98 ? -11.178 0.748 25.421 1.00 62.81 98 LYS A C 1
ATOM 771 O O . LYS A 1 98 ? -11.947 0.385 26.309 1.00 62.81 98 LYS A O 1
ATOM 776 N N . LEU A 1 99 ? -10.611 1.961 25.415 1.00 60.69 99 LEU A N 1
ATOM 777 C CA . LEU A 1 99 ? -10.946 2.986 26.416 1.00 60.69 99 LEU A CA 1
ATOM 778 C C . LEU A 1 99 ? -12.403 3.463 26.298 1.00 60.69 99 LEU A C 1
ATOM 780 O O . LEU A 1 99 ? -13.033 3.722 27.314 1.00 60.69 99 LEU A O 1
ATOM 784 N N . ARG A 1 100 ? -12.960 3.544 25.081 1.00 57.66 100 ARG A N 1
ATOM 785 C CA . ARG A 1 100 ? -14.343 4.011 24.860 1.00 57.66 100 ARG A CA 1
ATOM 786 C C . ARG A 1 100 ? -15.416 2.975 25.204 1.00 57.66 100 ARG A C 1
ATOM 788 O O . ARG A 1 100 ? -16.546 3.366 25.440 1.00 57.66 100 ARG A O 1
ATOM 795 N N . ALA A 1 101 ? -15.081 1.684 25.210 1.00 60.34 101 ALA A N 1
ATOM 796 C CA . ALA A 1 101 ? -16.003 0.601 25.573 1.00 60.34 101 ALA A CA 1
ATOM 797 C C . ALA A 1 101 ? -15.988 0.253 27.077 1.00 60.34 101 ALA A C 1
ATOM 799 O O . ALA A 1 101 ? -16.730 -0.626 27.504 1.00 60.34 101 ALA A O 1
ATOM 800 N N . SER A 1 102 ? -15.118 0.905 27.859 1.00 57.34 102 SER A N 1
ATOM 801 C CA . SER A 1 102 ? -14.932 0.661 29.299 1.00 57.34 102 SER A CA 1
ATOM 802 C C . SER A 1 102 ? -15.471 1.810 30.173 1.00 57.34 102 SER A C 1
ATOM 804 O O . SER A 1 102 ? -15.087 1.925 31.335 1.00 57.34 102 SER A O 1
ATOM 806 N N . SER A 1 103 ? -16.317 2.683 29.616 1.00 48.50 103 SER A N 1
ATOM 807 C CA . SER A 1 103 ? -17.075 3.745 30.305 1.00 48.50 103 SER A CA 1
ATOM 808 C C . SER A 1 103 ? -18.539 3.649 29.913 1.00 48.50 103 SER A C 1
ATOM 810 O O . SER A 1 103 ? -19.379 3.943 30.785 1.00 48.50 103 SER A O 1
#

Sequence (103 aa):
MQFLLRMESLLDEMKFPQSFTARREFAPAAGLPHVGSGDGERRGKLATFTVKILFRQNASWQGCVTWLERGKEESFRSALELVFLMDSAISLSMQSGKLRASS

Secondary structure (DSSP, 8-state):
-HHHHHHHHHHHHHT-SPPTTSPP--------------SS----SS--EEEEEEEEETTEEEEEEEETTTTEEEEESSHHHHHHHHHHHHHHHHHHHHHHT--

Foldseek 3Di:
DVVVVVVVVVCVVQCPPPAPPDDDDPDDPPDRPCPPPPPDPPADPQWDKDWDFDYHYPNFTWAWIATPVVRDIDTDPGPVRVVVVVVVSSVVSVVVVVVVVVD

Solvent-accessible surface area (backbone atoms only — not comparable to full-atom values): 6393 Å² total; per-residue (Å²): 115,68,66,61,58,53,50,52,56,49,40,62,72,50,58,55,62,58,50,71,85,56,80,88,67,99,63,80,83,73,69,81,70,77,74,69,77,69,89,64,90,79,72,46,98,74,62,38,74,51,75,48,74,70,43,37,54,94,97,33,38,24,34,39,39,31,36,62,90,75,70,47,72,47,77,32,83,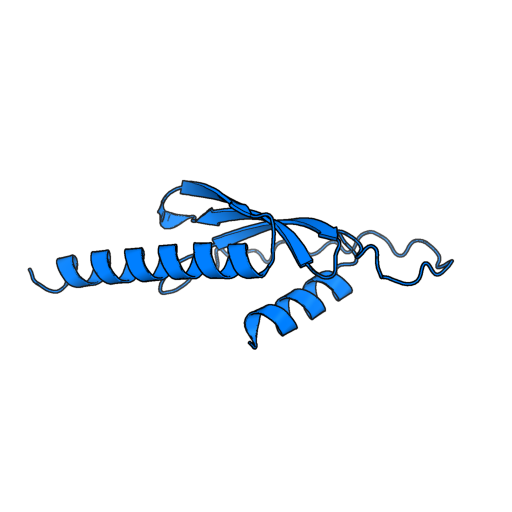28,55,66,50,47,52,51,55,51,51,53,52,44,56,52,44,52,55,58,52,54,60,67,76,72,114

pLDDT: mean 77.24, std 14.76, range [48.5, 95.12]

Nearest PDB structures (foldseek):
  8a40-assembly1_U  TM=2.683E-01  e=1.341E+00  Homo sapiens
  2n55-assembly1_A  TM=3.274E-01  e=3.533E+00  Homo sapiens
  6hlq-assembly1_I  TM=3.707E-01  e=7.188E+00  Saccharomyces cerevisiae S288C

Mean predicted aligned error: 9.85 Å